Protein AF-A0AAJ4XXP6-F1 (afdb_monomer_lite)

Foldseek 3Di:
DDWDAAPPPRDTDPDWAFQFWADDPPDGTDTHTHDPVCCVVVVGDRPVPDDPPDGRDPPPDDPPDDDD

Structure (mmCIF, N/CA/C/O backbone):
data_AF-A0AAJ4XXP6-F1
#
_entry.id   AF-A0AAJ4XXP6-F1
#
loop_
_atom_site.group_PDB
_atom_site.id
_atom_site.type_symbol
_atom_site.label_atom_id
_atom_site.label_alt_id
_atom_site.label_comp_id
_atom_site.label_asym_id
_atom_site.label_entity_id
_atom_site.label_seq_id
_atom_site.pdbx_PDB_ins_code
_atom_site.Cartn_x
_atom_site.Cartn_y
_atom_site.Cartn_z
_atom_site.occupancy
_atom_site.B_iso_or_equiv
_atom_site.auth_seq_id
_atom_site.auth_comp_id
_atom_site.auth_asym_id
_atom_site.auth_atom_id
_atom_site.pdbx_PDB_model_num
ATOM 1 N N . MET A 1 1 ? 2.861 7.141 17.799 1.00 63.53 1 MET A N 1
ATOM 2 C CA . MET A 1 1 ? 2.154 6.225 16.879 1.00 63.53 1 MET A CA 1
ATOM 3 C C . MET A 1 1 ? 1.931 6.998 15.589 1.00 63.53 1 MET A C 1
ATOM 5 O O . MET A 1 1 ? 1.440 8.115 15.678 1.00 63.53 1 MET A O 1
ATOM 9 N N . ILE A 1 2 ? 2.389 6.494 14.443 1.00 79.00 2 ILE A N 1
ATOM 10 C CA . ILE A 1 2 ? 2.275 7.197 13.155 1.00 79.00 2 ILE A CA 1
ATOM 11 C C . ILE A 1 2 ? 1.095 6.580 12.409 1.00 79.00 2 ILE A C 1
ATOM 13 O O . ILE A 1 2 ? 1.099 5.382 12.147 1.00 79.00 2 ILE A O 1
ATOM 17 N N . LEU A 1 3 ? 0.082 7.389 12.105 1.00 89.62 3 LEU A N 1
ATOM 18 C CA . LEU A 1 3 ? -1.039 6.983 11.261 1.00 89.62 3 LEU A CA 1
ATOM 19 C C . LEU A 1 3 ? -0.690 7.276 9.801 1.00 89.62 3 LEU A C 1
ATOM 21 O O . LEU A 1 3 ? -0.119 8.327 9.510 1.00 89.62 3 LEU A O 1
ATOM 25 N N . GLN A 1 4 ? -1.039 6.369 8.893 1.00 92.38 4 GLN A N 1
ATOM 26 C CA . GLN A 1 4 ? -0.954 6.601 7.447 1.00 92.38 4 GLN A CA 1
ATOM 27 C C . GLN A 1 4 ? -2.310 6.352 6.795 1.00 92.38 4 GLN A C 1
ATOM 29 O O . GLN A 1 4 ? -3.106 5.543 7.277 1.00 92.38 4 GLN A O 1
ATOM 34 N N . LEU A 1 5 ? -2.570 7.054 5.696 1.00 93.31 5 LEU A N 1
ATOM 35 C CA . LEU A 1 5 ? -3.799 6.915 4.928 1.00 93.31 5 LEU A CA 1
ATOM 36 C C . LEU A 1 5 ? -3.738 5.649 4.064 1.00 93.31 5 LEU A C 1
ATOM 38 O O . LEU A 1 5 ? -2.791 5.459 3.306 1.00 93.31 5 LEU A O 1
ATOM 42 N N . CYS A 1 6 ? -4.754 4.793 4.154 1.00 92.44 6 CYS A N 1
ATOM 43 C CA . CYS A 1 6 ? -4.926 3.684 3.222 1.00 92.44 6 CYS A CA 1
ATOM 44 C C . CYS A 1 6 ? -5.479 4.201 1.893 1.00 92.44 6 CYS A C 1
ATOM 46 O O . CYS A 1 6 ? -6.605 4.695 1.861 1.00 92.44 6 CYS A O 1
ATOM 48 N N . ARG A 1 7 ? -4.751 4.005 0.789 1.00 90.31 7 ARG A N 1
ATOM 49 C CA . ARG A 1 7 ? -5.176 4.505 -0.526 1.00 90.31 7 ARG A CA 1
ATOM 50 C C . ARG A 1 7 ? -6.407 3.832 -1.138 1.00 90.31 7 ARG A C 1
ATOM 52 O O . ARG A 1 7 ? -6.993 4.382 -2.058 1.00 90.31 7 ARG A O 1
ATOM 59 N N . TRP A 1 8 ? -6.814 2.673 -0.624 1.00 89.75 8 TRP A N 1
ATOM 60 C CA . TRP A 1 8 ? -7.948 1.903 -1.154 1.00 89.75 8 TRP A CA 1
ATOM 61 C C . TRP A 1 8 ? -9.279 2.189 -0.464 1.00 89.75 8 TRP A C 1
ATOM 63 O O . TRP A 1 8 ? -10.330 1.866 -1.005 1.00 89.75 8 TRP A O 1
ATOM 73 N N . CYS A 1 9 ? -9.253 2.719 0.758 1.00 92.56 9 CYS A N 1
ATOM 74 C CA . CYS A 1 9 ? -10.480 2.985 1.517 1.00 92.56 9 CYS A CA 1
ATOM 75 C C . CYS A 1 9 ? -10.500 4.360 2.185 1.00 92.56 9 CYS A C 1
ATOM 77 O O . CYS A 1 9 ? -11.409 4.622 2.968 1.00 92.56 9 CYS A O 1
ATOM 79 N N . ASP A 1 10 ? -9.473 5.180 1.939 1.00 93.88 10 ASP A N 1
ATOM 80 C CA . ASP A 1 10 ? -9.287 6.536 2.467 1.00 93.88 10 ASP A CA 1
ATOM 81 C C . ASP A 1 10 ? -9.438 6.650 3.994 1.00 93.88 10 ASP A C 1
ATOM 83 O O . ASP A 1 10 ? -9.773 7.699 4.543 1.00 93.88 10 ASP A O 1
ATOM 87 N N . ARG A 1 11 ? -9.155 5.557 4.715 1.00 93.50 11 ARG A N 1
ATOM 88 C CA . ARG A 1 11 ? -9.124 5.524 6.181 1.00 93.50 11 ARG A CA 1
ATOM 89 C C . ARG A 1 11 ? -7.696 5.482 6.694 1.00 93.50 11 ARG A C 1
ATOM 91 O O . ARG A 1 11 ? -6.858 4.744 6.173 1.00 93.50 11 ARG A O 1
ATOM 98 N N . SER A 1 12 ? -7.443 6.236 7.758 1.00 94.00 12 SER A N 1
ATOM 99 C CA . SER A 1 12 ? -6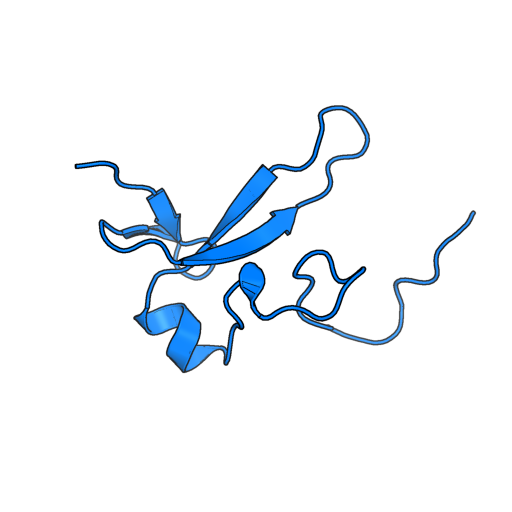.187 6.171 8.499 1.00 94.00 12 SER A CA 1
ATOM 100 C C . SER A 1 12 ? -6.037 4.819 9.194 1.00 94.00 12 SER A C 1
ATOM 102 O O . SER A 1 12 ? -6.994 4.291 9.760 1.00 94.00 12 SER A O 1
ATOM 104 N N . THR A 1 13 ? -4.827 4.272 9.171 1.00 93.25 13 THR A N 1
ATOM 105 C CA . THR A 1 13 ? -4.455 3.024 9.844 1.00 93.25 13 THR A CA 1
ATOM 106 C C . THR A 1 13 ? -3.187 3.232 10.667 1.00 93.25 13 THR A C 1
ATOM 108 O O . THR A 1 13 ? -2.273 3.943 10.248 1.00 93.25 13 THR A O 1
ATOM 111 N N . ASP A 1 14 ? -3.135 2.610 11.842 1.00 94.38 14 ASP A N 1
ATOM 112 C CA . ASP A 1 14 ? -1.949 2.501 12.702 1.00 94.38 14 ASP A CA 1
ATOM 113 C C . ASP A 1 14 ? -1.047 1.321 12.308 1.00 94.38 14 ASP A C 1
ATOM 115 O O . ASP A 1 14 ? 0.073 1.195 12.800 1.00 94.38 14 ASP A O 1
ATOM 119 N N . LYS A 1 15 ? -1.523 0.478 11.385 1.00 93.62 15 LYS A N 1
ATOM 120 C CA . LYS A 1 15 ? -0.802 -0.656 10.797 1.00 93.62 15 LYS A CA 1
ATOM 121 C C . LYS A 1 15 ? -0.709 -0.500 9.279 1.00 93.62 15 LYS A C 1
ATOM 123 O O . LYS A 1 15 ? -1.391 -1.229 8.554 1.00 93.62 15 LYS A O 1
ATOM 128 N N . PRO A 1 16 ? 0.026 0.496 8.768 1.00 93.12 16 PRO A N 1
ATOM 129 C CA . PRO A 1 16 ? 0.163 0.666 7.332 1.00 93.12 16 PRO A CA 1
ATOM 130 C C . PRO A 1 16 ? 1.098 -0.377 6.728 1.00 93.12 16 PRO A C 1
ATOM 132 O O . PRO A 1 16 ? 2.164 -0.661 7.267 1.00 93.12 16 PRO A O 1
ATOM 135 N N . VAL A 1 17 ? 0.701 -0.916 5.580 1.00 91.88 17 VAL A N 1
ATOM 136 C CA . VAL A 1 17 ? 1.530 -1.776 4.735 1.00 91.88 17 VAL A CA 1
ATOM 137 C C . VAL A 1 17 ? 1.916 -0.961 3.513 1.00 91.88 17 VAL A C 1
ATOM 139 O O . VAL A 1 17 ? 1.035 -0.513 2.780 1.00 91.88 17 VAL A O 1
ATOM 142 N N . LYS A 1 18 ? 3.215 -0.734 3.304 1.00 91.25 18 LYS A N 1
ATOM 143 C CA . LYS A 1 18 ? 3.703 -0.141 2.057 1.00 91.25 18 LYS A CA 1
ATOM 144 C C . LYS A 1 18 ? 3.526 -1.171 0.949 1.00 91.25 18 LYS A C 1
ATOM 146 O O . LYS A 1 18 ? 4.034 -2.279 1.073 1.00 91.25 18 LYS A O 1
ATOM 151 N N . VAL A 1 19 ? 2.813 -0.806 -0.103 1.00 88.94 19 VAL A N 1
ATOM 152 C CA . VAL A 1 19 ? 2.462 -1.706 -1.217 1.00 88.94 19 VAL A CA 1
ATOM 153 C C . VAL A 1 19 ? 2.967 -1.192 -2.561 1.00 88.94 19 VAL A C 1
ATOM 155 O O . VAL A 1 19 ? 2.901 -1.897 -3.557 1.00 88.94 19 VAL A O 1
ATOM 158 N N . GLY A 1 20 ? 3.494 0.030 -2.605 1.00 86.00 20 GLY A N 1
ATOM 159 C CA . GLY A 1 20 ? 4.006 0.589 -3.843 1.00 86.00 20 GLY A CA 1
ATOM 160 C C . GLY A 1 20 ? 4.659 1.943 -3.688 1.00 86.00 20 GLY A C 1
ATOM 161 O O . GLY A 1 20 ? 4.739 2.502 -2.588 1.00 86.00 20 GLY A O 1
ATOM 162 N N . LEU A 1 21 ? 5.101 2.453 -4.829 1.00 83.38 21 LEU A N 1
ATOM 163 C CA . LEU A 1 21 ? 5.628 3.790 -4.993 1.00 83.38 21 LEU A CA 1
ATOM 164 C C . LEU A 1 21 ? 4.902 4.446 -6.175 1.00 83.38 21 LEU A C 1
ATOM 166 O O . LEU A 1 21 ? 4.993 3.995 -7.312 1.00 83.38 21 LEU A O 1
ATOM 170 N N . GLU A 1 22 ? 4.148 5.506 -5.916 1.00 76.94 22 GLU A N 1
ATOM 171 C CA . GLU A 1 22 ? 3.511 6.291 -6.969 1.00 76.94 22 GLU A CA 1
ATOM 172 C C . GLU A 1 22 ? 4.546 7.239 -7.571 1.00 76.94 22 GLU A C 1
ATOM 174 O 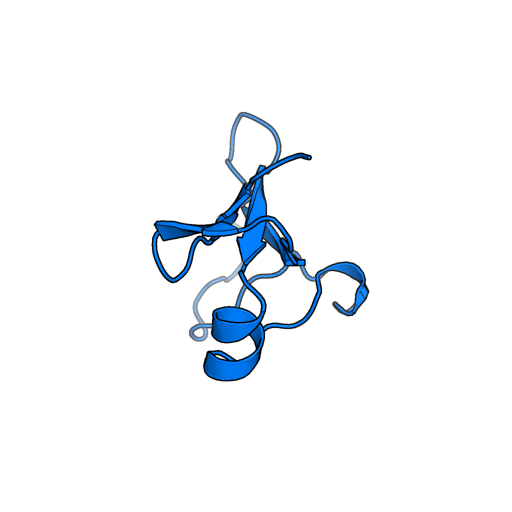O . GLU A 1 22 ? 4.935 8.226 -6.948 1.00 76.94 22 GLU A O 1
ATOM 179 N N . HIS A 1 23 ? 5.018 6.944 -8.780 1.00 68.69 23 HIS A N 1
ATOM 180 C CA . HIS A 1 23 ? 5.936 7.824 -9.494 1.00 68.69 23 HIS A CA 1
ATOM 181 C C . HIS A 1 23 ? 5.222 9.095 -9.967 1.00 68.69 23 HIS A C 1
ATOM 183 O O . HIS A 1 23 ? 4.413 9.061 -10.892 1.00 68.69 23 HIS A O 1
ATOM 189 N N . VAL A 1 24 ? 5.582 10.237 -9.383 1.00 59.75 24 VAL A N 1
ATOM 190 C CA . VAL A 1 24 ? 5.244 11.558 -9.921 1.00 59.75 24 VAL A CA 1
ATOM 191 C C . VAL A 1 24 ? 6.409 12.070 -10.761 1.00 59.75 24 VAL A C 1
ATOM 193 O O . VAL A 1 24 ? 7.553 12.098 -10.304 1.00 59.75 24 VAL A O 1
ATOM 196 N N . ALA A 1 25 ? 6.117 12.490 -11.994 1.00 55.59 25 ALA A N 1
ATOM 197 C CA . ALA A 1 25 ? 7.108 12.841 -13.017 1.00 55.59 25 ALA A CA 1
ATOM 198 C C . ALA A 1 25 ? 8.089 13.967 -12.624 1.00 55.59 25 ALA A C 1
ATOM 200 O O . ALA A 1 25 ? 9.067 14.187 -13.330 1.00 55.59 25 ALA A O 1
ATOM 201 N N . SER A 1 26 ? 7.852 14.678 -11.516 1.00 59.47 26 SER A N 1
ATOM 202 C CA . SER A 1 26 ? 8.612 15.878 -11.159 1.00 59.47 26 SER A CA 1
ATOM 203 C C . SER A 1 26 ? 9.164 15.921 -9.727 1.00 59.47 26 SER A C 1
ATOM 205 O O . SER A 1 26 ? 9.915 16.848 -9.432 1.00 59.47 26 SER A O 1
ATOM 207 N N . THR A 1 27 ? 8.829 14.974 -8.837 1.00 53.72 27 THR A N 1
ATOM 208 C CA . THR A 1 27 ? 9.056 15.178 -7.383 1.00 53.72 27 THR A CA 1
ATOM 209 C C . THR A 1 27 ? 9.649 13.987 -6.625 1.00 53.72 27 THR A C 1
ATOM 211 O O . THR A 1 27 ? 9.872 14.086 -5.422 1.00 53.72 27 THR A O 1
ATOM 214 N N . GLY A 1 28 ? 9.967 12.884 -7.308 1.00 58.12 28 GLY A N 1
ATOM 215 C CA . GLY A 1 28 ? 10.302 11.625 -6.637 1.00 58.12 28 GLY A CA 1
ATOM 216 C C . GLY A 1 28 ? 9.028 10.945 -6.139 1.00 58.12 28 GLY A C 1
ATOM 217 O O . GLY A 1 28 ? 8.093 11.606 -5.698 1.00 58.12 28 GLY A O 1
ATOM 218 N N . GLY A 1 29 ? 8.929 9.629 -6.319 1.00 70.38 29 GLY A N 1
ATOM 219 C CA . GLY A 1 29 ? 7.667 8.943 -6.065 1.00 70.38 29 GLY A CA 1
ATOM 220 C C . GLY A 1 29 ? 7.244 8.960 -4.594 1.00 70.38 29 GLY A C 1
ATOM 221 O O . GLY A 1 29 ? 8.073 9.086 -3.694 1.00 70.38 29 GLY A O 1
ATOM 222 N N . HIS A 1 30 ? 5.940 8.838 -4.363 1.00 78.50 30 HIS A N 1
ATOM 223 C CA . HIS A 1 30 ? 5.337 8.821 -3.033 1.00 78.50 30 HIS A CA 1
ATOM 224 C C . HIS A 1 30 ? 5.023 7.390 -2.596 1.00 78.50 30 HIS A C 1
ATOM 226 O O . HIS A 1 30 ? 4.516 6.590 -3.379 1.00 78.50 30 HIS A O 1
ATOM 232 N N . ASP A 1 31 ? 5.285 7.067 -1.330 1.00 87.06 31 ASP A N 1
ATOM 233 C CA . ASP A 1 31 ? 4.957 5.754 -0.778 1.00 87.06 31 ASP A CA 1
ATOM 234 C C . ASP A 1 31 ? 3.438 5.534 -0.740 1.00 87.06 31 ASP A C 1
ATOM 236 O O . ASP A 1 31 ? 2.686 6.322 -0.162 1.00 87.06 31 ASP A O 1
ATOM 240 N N . LEU A 1 32 ? 2.992 4.425 -1.330 1.00 88.38 32 LEU A N 1
ATOM 241 C CA . LEU A 1 32 ? 1.604 3.985 -1.285 1.00 88.38 32 LEU A CA 1
ATOM 242 C C . LEU A 1 32 ? 1.401 3.029 -0.114 1.00 88.38 32 LEU A C 1
ATOM 244 O O . LEU A 1 32 ? 2.036 1.973 -0.037 1.00 88.38 32 LEU A O 1
ATOM 248 N N . PHE A 1 33 ? 0.469 3.379 0.771 1.00 92.12 33 PHE A N 1
ATOM 249 C CA . PHE A 1 33 ? 0.112 2.571 1.932 1.00 92.12 33 PHE A CA 1
ATOM 250 C C . PHE A 1 33 ? -1.299 1.990 1.819 1.00 92.12 33 PHE A C 1
ATOM 252 O O . PHE A 1 33 ? -2.243 2.643 1.366 1.00 92.12 33 PHE A O 1
ATOM 259 N N . ALA A 1 34 ? -1.453 0.761 2.305 1.00 92.44 34 ALA A N 1
ATOM 260 C CA . ALA A 1 34 ? -2.721 0.063 2.455 1.00 92.44 34 ALA A CA 1
ATOM 261 C C . ALA A 1 34 ? -2.926 -0.390 3.907 1.00 92.44 34 ALA A C 1
ATOM 263 O O . ALA A 1 34 ? -1.974 -0.681 4.632 1.00 92.44 34 ALA A O 1
ATOM 264 N N . CYS A 1 35 ? -4.181 -0.479 4.347 1.00 94.75 35 CYS A N 1
ATOM 265 C CA . CYS A 1 35 ? -4.517 -1.143 5.604 1.00 94.75 35 CYS A CA 1
ATOM 266 C C . CYS A 1 35 ? -4.578 -2.671 5.409 1.00 94.75 35 CYS A C 1
ATOM 268 O O . CYS A 1 35 ? -4.864 -3.125 4.298 1.00 94.75 35 CYS A O 1
ATOM 270 N N . PRO A 1 36 ? -4.402 -3.485 6.469 1.00 93.12 36 PRO A N 1
ATOM 271 C CA . PRO A 1 36 ? -4.347 -4.948 6.345 1.00 93.12 36 PRO A CA 1
ATOM 272 C C . PRO A 1 36 ? -5.615 -5.566 5.735 1.00 93.12 36 PRO A C 1
ATOM 274 O O . PRO A 1 36 ? -5.550 -6.564 5.018 1.00 93.12 36 PRO A O 1
ATOM 277 N N . GLY A 1 37 ? -6.773 -4.940 5.976 1.00 94.06 37 GLY A N 1
ATOM 278 C CA . GLY A 1 37 ? -8.038 -5.350 5.366 1.00 94.06 37 GLY A CA 1
ATOM 279 C C . GLY A 1 37 ? -8.048 -5.150 3.850 1.00 94.06 37 GLY A C 1
ATOM 280 O O . GLY A 1 37 ? -8.484 -6.036 3.128 1.00 94.06 37 GLY A O 1
ATOM 281 N N . CYS A 1 38 ? -7.513 -4.027 3.359 1.00 91.75 38 CYS A N 1
ATOM 282 C CA . CYS A 1 38 ? -7.389 -3.783 1.920 1.00 91.75 38 CYS A CA 1
ATOM 283 C C . CYS A 1 38 ? -6.311 -4.665 1.286 1.00 91.75 38 CYS A C 1
ATOM 285 O O . CYS A 1 38 ? -6.528 -5.169 0.194 1.00 91.75 38 CYS A O 1
ATOM 287 N N . VAL A 1 39 ? -5.199 -4.920 1.982 1.00 90.31 39 VAL A N 1
ATOM 288 C CA . VAL A 1 3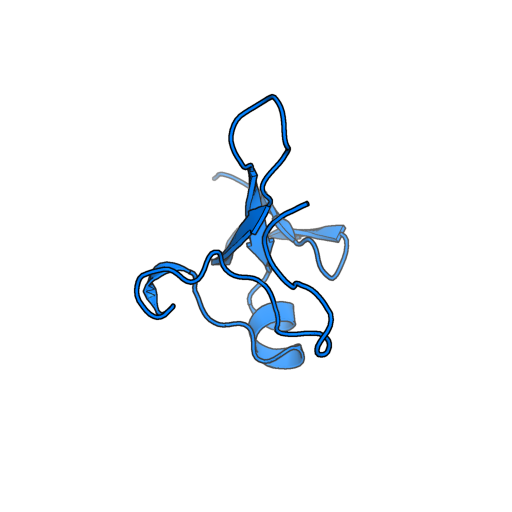9 ? -4.177 -5.878 1.527 1.00 90.31 39 VAL A CA 1
ATOM 289 C C . VAL A 1 39 ? -4.800 -7.247 1.263 1.00 90.31 39 VAL A C 1
ATOM 291 O O . VAL A 1 39 ? -4.626 -7.802 0.185 1.00 90.31 39 VAL A O 1
ATOM 294 N N . SER A 1 40 ? -5.593 -7.749 2.211 1.00 89.56 40 SER A N 1
ATOM 295 C CA . SER A 1 40 ? -6.254 -9.053 2.080 1.00 89.56 40 SER A CA 1
ATOM 296 C C . SER A 1 40 ? -7.357 -9.045 1.018 1.00 89.56 40 SER A C 1
ATOM 298 O O . SER A 1 40 ? -7.481 -9.997 0.257 1.00 89.56 40 SER A O 1
ATOM 300 N N . LEU A 1 41 ? -8.154 -7.972 0.958 1.00 90.25 41 LEU A N 1
ATOM 301 C CA . LEU A 1 41 ? -9.280 -7.852 0.027 1.00 90.25 41 LEU A CA 1
ATOM 302 C C . LEU A 1 41 ? -8.826 -7.766 -1.434 1.00 90.25 41 LEU A C 1
ATOM 304 O O . LEU A 1 41 ? -9.455 -8.359 -2.304 1.00 90.25 41 LEU A O 1
ATOM 308 N N . TRP A 1 42 ? -7.755 -7.018 -1.693 1.00 85.12 42 TRP A N 1
ATOM 309 C CA . TRP A 1 42 ? -7.256 -6.747 -3.042 1.00 85.12 42 TRP A CA 1
ATOM 310 C C . TRP A 1 42 ? -6.064 -7.626 -3.434 1.00 85.12 42 TRP A C 1
ATOM 312 O O . TRP A 1 42 ? -5.559 -7.492 -4.544 1.00 85.12 42 TRP A O 1
ATOM 322 N N . GLY A 1 43 ? -5.601 -8.508 -2.541 1.00 86.31 43 GLY A N 1
ATOM 323 C CA . GLY A 1 43 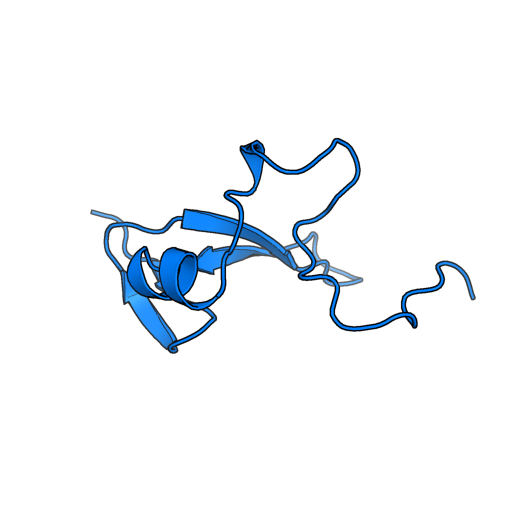? -4.426 -9.348 -2.781 1.00 86.31 43 GLY A CA 1
ATOM 324 C C . GLY A 1 43 ? -3.149 -8.534 -3.000 1.00 86.31 43 GLY A C 1
ATOM 325 O O . GLY A 1 43 ? -2.333 -8.891 -3.846 1.00 86.31 43 GLY A O 1
ATOM 326 N N . LEU A 1 44 ? -2.994 -7.415 -2.282 1.00 85.62 44 LEU A N 1
ATOM 327 C CA . LEU A 1 44 ? -1.827 -6.545 -2.436 1.00 85.62 44 LEU A CA 1
ATOM 328 C C . LEU A 1 44 ? -0.591 -7.225 -1.856 1.00 85.62 44 LEU A C 1
ATOM 330 O O . LEU A 1 44 ? -0.638 -7.799 -0.767 1.00 85.62 44 LEU A O 1
ATOM 334 N N . LEU A 1 45 ? 0.529 -7.100 -2.555 1.00 84.88 45 LEU A N 1
ATOM 335 C CA . LEU A 1 45 ? 1.820 -7.520 -2.039 1.00 84.88 45 LEU A CA 1
ATOM 336 C C . LEU A 1 45 ? 2.478 -6.365 -1.270 1.00 84.88 45 LEU A C 1
ATOM 338 O O . LEU A 1 45 ? 2.434 -5.215 -1.713 1.00 84.88 45 LEU A O 1
ATOM 342 N N . PRO A 1 46 ? 3.080 -6.640 -0.102 1.00 86.19 46 PRO A N 1
ATOM 343 C CA . PRO A 1 46 ? 4.009 -5.714 0.527 1.00 86.19 46 PRO A CA 1
ATOM 344 C C . PRO A 1 46 ? 5.151 -5.371 -0.431 1.00 86.19 46 PRO A C 1
ATOM 346 O O . PRO A 1 46 ? 5.670 -6.251 -1.111 1.00 86.19 46 PRO A O 1
ATOM 349 N N . TYR A 1 47 ? 5.556 -4.104 -0.474 1.00 83.50 47 TYR A N 1
ATOM 350 C CA . TYR A 1 47 ? 6.511 -3.589 -1.460 1.00 83.50 47 TYR A CA 1
ATOM 351 C C . TYR A 1 47 ? 7.867 -4.315 -1.451 1.00 83.50 47 TYR A C 1
ATOM 353 O O . TYR A 1 47 ? 8.494 -4.480 -2.489 1.00 83.50 47 TYR A O 1
ATOM 361 N N . ASP A 1 48 ? 8.319 -4.794 -0.294 1.00 81.00 48 ASP A N 1
ATOM 362 C CA . ASP A 1 48 ? 9.545 -5.587 -0.135 1.00 81.00 48 ASP A CA 1
ATOM 363 C C . ASP A 1 48 ? 9.455 -7.001 -0.734 1.00 81.00 48 ASP A C 1
ATOM 365 O O . ASP A 1 48 ? 10.476 -7.656 -0.931 1.00 81.00 48 ASP A O 1
ATOM 369 N N . GLN A 1 49 ? 8.246 -7.464 -1.047 1.00 83.12 49 GLN A N 1
ATOM 370 C CA . GLN A 1 49 ? 7.971 -8.752 -1.686 1.00 83.12 49 GLN A CA 1
ATOM 371 C C . GLN A 1 49 ? 7.762 -8.620 -3.198 1.00 83.12 49 GLN A C 1
ATOM 373 O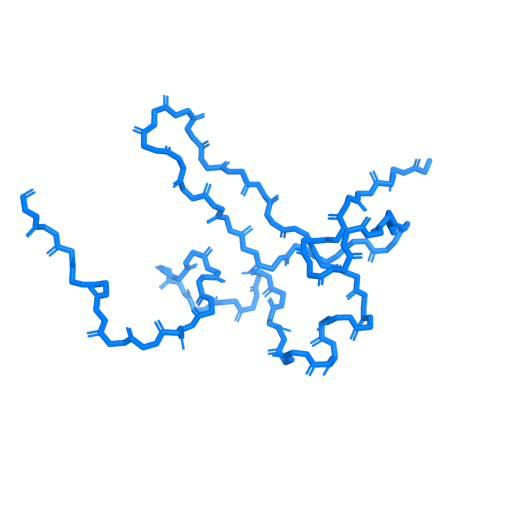 O . GLN A 1 49 ? 7.473 -9.609 -3.874 1.00 83.12 49 GLN A O 1
ATOM 378 N N . HIS A 1 50 ? 7.909 -7.411 -3.746 1.00 71.25 50 HIS A N 1
ATOM 379 C CA . HIS A 1 50 ? 7.864 -7.198 -5.183 1.00 71.25 50 HIS A CA 1
ATOM 380 C C . HIS A 1 50 ? 9.137 -7.730 -5.858 1.00 71.25 50 HIS A C 1
ATOM 382 O O . HIS A 1 50 ? 10.232 -7.638 -5.293 1.00 71.25 50 HIS A O 1
ATOM 388 N N . PRO A 1 51 ? 9.031 -8.271 -7.086 1.00 73.19 51 PRO A N 1
ATOM 389 C CA . PRO A 1 51 ? 10.208 -8.624 -7.862 1.00 73.19 51 PRO A CA 1
ATOM 390 C C . PRO A 1 51 ? 11.060 -7.372 -8.142 1.00 73.19 51 PRO A C 1
ATOM 392 O O . PRO A 1 51 ? 10.512 -6.277 -8.312 1.00 73.19 51 PRO A O 1
ATOM 395 N N . PRO A 1 52 ? 12.397 -7.508 -8.216 1.00 66.50 52 PRO A N 1
ATOM 396 C CA . PRO A 1 52 ? 13.282 -6.380 -8.483 1.00 66.50 52 PRO A CA 1
ATOM 397 C C . PRO A 1 52 ? 12.901 -5.688 -9.800 1.00 66.50 52 PRO A C 1
ATOM 399 O O . PRO A 1 52 ? 12.812 -6.332 -10.843 1.00 66.50 52 PRO A O 1
ATOM 402 N N . GLY A 1 53 ? 12.663 -4.375 -9.735 1.00 66.12 53 GLY A N 1
ATOM 403 C CA . GLY A 1 53 ? 12.204 -3.560 -10.868 1.00 66.12 53 GLY A CA 1
ATOM 404 C C . GLY A 1 53 ? 10.688 -3.341 -10.944 1.00 66.12 53 GLY A C 1
ATOM 405 O O . GLY A 1 53 ? 10.247 -2.581 -11.799 1.00 66.12 53 GLY A O 1
ATOM 406 N N . SER A 1 54 ? 9.893 -3.951 -10.058 1.00 66.56 54 SER A N 1
ATOM 407 C CA . SER A 1 54 ? 8.476 -3.613 -9.892 1.00 66.56 54 SER A CA 1
ATOM 408 C C . SER A 1 54 ? 8.316 -2.483 -8.875 1.00 66.56 54 SER A C 1
ATOM 410 O O . SER A 1 54 ? 8.812 -2.562 -7.755 1.00 66.56 54 SER A O 1
ATOM 412 N N . ASP A 1 55 ? 7.599 -1.434 -9.264 1.00 64.75 55 ASP A N 1
ATOM 413 C CA . ASP A 1 55 ? 7.310 -0.241 -8.462 1.00 64.75 55 ASP A CA 1
ATOM 414 C C . ASP A 1 55 ? 6.035 -0.368 -7.613 1.00 64.75 55 ASP A C 1
ATOM 416 O O . ASP A 1 55 ? 5.575 0.605 -7.017 1.00 64.75 55 ASP A O 1
ATOM 420 N N . GLY A 1 56 ? 5.449 -1.561 -7.510 1.00 61.94 56 GLY A N 1
ATOM 421 C CA . GLY A 1 56 ? 4.203 -1.715 -6.760 1.00 61.94 56 GLY A CA 1
ATOM 422 C C . GLY A 1 56 ? 2.933 -1.570 -7.580 1.00 61.94 56 GLY A C 1
ATOM 423 O O . GLY A 1 56 ? 1.846 -1.705 -7.020 1.00 61.94 56 GLY A O 1
ATOM 424 N N . ARG A 1 57 ? 3.028 -1.277 -8.885 1.00 58.19 57 ARG A N 1
ATOM 425 C CA . ARG A 1 57 ? 1.840 -1.153 -9.732 1.00 58.19 57 ARG A CA 1
ATOM 426 C C . ARG A 1 57 ? 1.051 -2.459 -9.703 1.00 58.19 57 ARG A C 1
ATOM 428 O O . ARG A 1 57 ? 1.533 -3.506 -10.137 1.00 58.19 57 ARG A O 1
ATOM 435 N N . VAL A 1 58 ? -0.181 -2.386 -9.193 1.00 51.78 58 VAL A N 1
ATOM 436 C CA . VAL A 1 58 ? -1.197 -3.402 -9.470 1.00 51.78 58 VAL A CA 1
ATOM 437 C C . VAL A 1 58 ? -1.290 -3.440 -10.987 1.00 51.78 58 VAL A C 1
ATOM 439 O O . VAL A 1 58 ? -1.625 -2.422 -11.587 1.00 51.78 58 VAL A O 1
ATOM 442 N N . MET A 1 59 ? -0.919 -4.565 -11.598 1.00 44.19 59 MET A N 1
ATOM 443 C CA . MET A 1 59 ? -1.066 -4.798 -13.034 1.00 44.19 59 MET A CA 1
ATOM 444 C C . MET A 1 59 ? -2.559 -4.716 -13.387 1.00 44.19 59 MET A C 1
ATOM 446 O O . MET A 1 59 ? -3.244 -5.730 -13.464 1.00 44.19 59 MET A O 1
ATOM 450 N N . TYR A 1 60 ? -3.089 -3.507 -13.545 1.00 39.75 60 TYR A N 1
ATOM 451 C CA . TYR A 1 60 ? -4.325 -3.265 -14.264 1.00 39.75 60 TYR A CA 1
ATOM 452 C C . TYR A 1 60 ? -3.921 -3.035 -15.713 1.00 39.75 60 TYR A C 1
ATOM 454 O O . TYR A 1 60 ? -3.542 -1.940 -16.099 1.00 39.75 60 TYR A O 1
ATOM 462 N N . ASP A 1 61 ? -3.985 -4.126 -16.470 1.00 36.28 61 ASP A N 1
ATOM 463 C CA . ASP A 1 61 ? -4.197 -4.132 -17.913 1.00 36.28 61 ASP A CA 1
ATOM 464 C C . ASP A 1 61 ? -3.138 -3.421 -18.785 1.00 36.28 61 ASP A C 1
ATOM 466 O O . ASP A 1 61 ? -3.173 -2.219 -19.011 1.00 36.28 61 ASP A O 1
ATOM 470 N N . SER A 1 62 ? -2.221 -4.223 -19.333 1.00 40.88 62 SER A N 1
ATOM 471 C CA . SER A 1 62 ? -1.784 -4.235 -20.745 1.00 40.88 62 SER A CA 1
ATOM 472 C C . SER A 1 62 ? -1.368 -2.945 -21.492 1.00 40.88 62 SER A C 1
ATOM 474 O O . SER A 1 62 ? -1.061 -3.061 -22.676 1.00 40.88 62 SER A O 1
ATOM 476 N N . ASN A 1 63 ? -1.317 -1.750 -20.893 1.00 41.38 63 ASN A N 1
ATOM 477 C CA . ASN A 1 63 ? -1.088 -0.491 -21.629 1.00 41.38 63 ASN A CA 1
ATOM 478 C C . ASN A 1 63 ? 0.011 0.436 -21.085 1.00 41.38 63 ASN A C 1
ATOM 480 O O . ASN A 1 63 ? 0.279 1.464 -21.703 1.00 41.38 63 ASN A O 1
ATOM 484 N N . ASP A 1 64 ? 0.725 0.078 -20.018 1.00 48.53 64 ASP A N 1
ATOM 485 C CA . ASP A 1 64 ? 1.964 0.776 -19.643 1.00 48.53 64 ASP A CA 1
ATOM 486 C C . ASP A 1 64 ? 3.142 0.268 -20.497 1.00 48.53 64 ASP A C 1
ATOM 488 O O . ASP A 1 64 ? 4.062 -0.400 -20.022 1.00 48.53 64 ASP A O 1
ATOM 492 N N . LEU A 1 65 ? 3.102 0.568 -21.798 1.00 44.12 65 LEU A N 1
ATOM 493 C CA . LEU A 1 65 ? 4.306 0.544 -22.623 1.00 44.12 65 LEU A CA 1
ATOM 494 C C . LEU A 1 65 ? 5.206 1.717 -22.203 1.00 44.12 65 LEU A C 1
ATOM 496 O O . LEU A 1 65 ? 4.739 2.859 -22.165 1.00 44.12 65 LEU A O 1
ATOM 500 N N . PRO A 1 66 ? 6.494 1.476 -21.910 1.00 52.22 66 PRO A N 1
ATOM 501 C CA . PRO A 1 66 ? 7.433 2.549 -21.653 1.00 52.22 66 PRO A CA 1
ATOM 502 C C . PRO A 1 66 ? 7.882 3.164 -22.988 1.00 52.22 66 PRO A C 1
ATOM 504 O O . PRO A 1 66 ? 8.006 2.463 -23.992 1.00 52.22 66 PRO A O 1
ATOM 507 N N . PHE A 1 67 ? 8.206 4.456 -22.942 1.00 46.81 67 PHE A N 1
ATOM 508 C CA . PHE A 1 67 ? 8.810 5.280 -24.000 1.00 46.81 67 PHE A CA 1
ATOM 509 C C . PHE A 1 67 ? 7.845 5.832 -25.069 1.00 46.81 67 PHE A C 1
ATOM 511 O O . PHE A 1 67 ? 7.519 5.186 -26.061 1.00 46.81 67 PHE A O 1
ATOM 518 N N . SER A 1 68 ? 7.473 7.104 -24.896 1.00 38.28 68 SER A N 1
ATOM 519 C CA . SER A 1 68 ? 7.382 8.067 -26.003 1.00 38.28 68 SER A 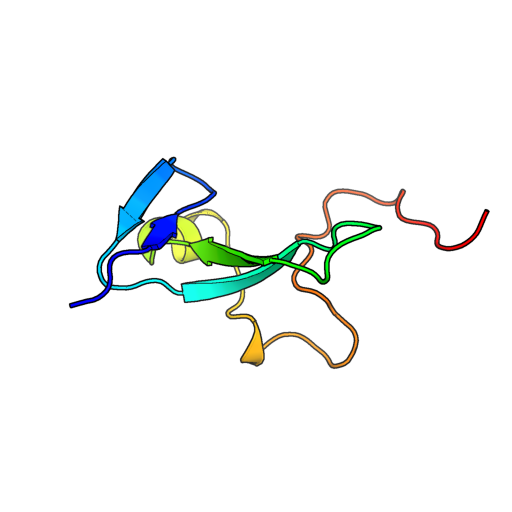CA 1
ATOM 520 C C . SER A 1 68 ? 8.498 9.089 -25.845 1.00 38.28 68 SER A C 1
ATOM 522 O O . SER A 1 68 ? 8.807 9.416 -24.675 1.00 38.28 68 SER A O 1
#

Secondary structure (DSSP, 8-state):
---EE-TTT--EESS-EEEEEE--TTT-PEEEEE-HHHHHHHTPPPGGGSPTT--S----SS------

Sequence (68 aa):
MILQLCRWCDRSTDKPVKVGLEHVASTGGHDLFACPGCVSLWGLLPYDQHPPGSDGRVMYDSNDLPFS

Radius of gyration: 12.91 Å; chains: 1; bounding box: 24×25×43 Å

pLDDT: mean 75.79, std 18.15, range [36.28, 94.75]